Protein AF-T1C3N4-F1 (afdb_monomer)

Foldseek 3Di:
DPDDDDQDPDDDDPVVSVVVVCCVVVVNVVVVDDDPDQKDWDDDPDDTAMAGPPDDGDGPDPPPPPD

Secondary structure (DSSP, 8-state):
------S-SS---HHHHHHHHHHHHHTTGGGT-----SEEEEP-SSS-EEEESSSS----PPPP---

Radius of gyration: 18.76 Å; Cα contacts (8 Å, |Δi|>4): 45; chains: 1; bounding box: 36×37×49 Å

Sequence (67 aa):
ADYNVSVTNQPHSEVAALAIFLDRYNQGSELSATVEGRMEVVPRERGKEIRNRIGNTITTKKPKRKD

Structure (mmCIF, N/CA/C/O backbone):
data_AF-T1C3N4-F1
#
_entry.id   AF-T1C3N4-F1
#
loop_
_atom_site.group_PDB
_atom_site.id
_atom_site.type_symbol
_atom_site.label_atom_id
_atom_site.label_alt_id
_atom_site.label_comp_id
_atom_site.label_asym_id
_atom_site.label_entity_id
_atom_site.label_seq_id
_atom_site.pdbx_PDB_ins_code
_atom_site.Cartn_x
_atom_site.Cartn_y
_atom_site.Cartn_z
_atom_site.occupancy
_atom_site.B_iso_or_equiv
_atom_site.auth_seq_id
_atom_site.auth_comp_id
_atom_site.auth_asym_id
_atom_site.auth_atom_id
_atom_site.pdbx_PDB_model_num
ATOM 1 N N . ALA A 1 1 ? 8.638 -17.713 -16.709 1.00 59.97 1 ALA A N 1
ATOM 2 C CA . ALA A 1 1 ? 8.350 -16.275 -16.587 1.00 59.97 1 ALA A CA 1
ATOM 3 C C . ALA A 1 1 ? 8.168 -15.747 -17.993 1.00 59.97 1 ALA A C 1
ATOM 5 O O . ALA A 1 1 ? 9.091 -15.885 -18.786 1.00 59.97 1 ALA A O 1
ATOM 6 N N . ASP A 1 2 ? 6.984 -15.231 -18.306 1.00 88.12 2 ASP A N 1
ATOM 7 C CA . ASP A 1 2 ? 6.650 -14.790 -19.667 1.00 88.12 2 ASP A CA 1
ATOM 8 C C . ASP A 1 2 ? 7.125 -13.353 -19.946 1.00 88.12 2 ASP A C 1
ATOM 10 O O . ASP A 1 2 ? 7.306 -12.970 -21.097 1.00 88.12 2 ASP A O 1
ATOM 14 N N . TYR A 1 3 ? 7.406 -12.577 -18.890 1.00 84.38 3 TYR A N 1
ATOM 15 C CA . TYR A 1 3 ? 7.879 -11.196 -18.975 1.00 84.38 3 TYR A CA 1
ATOM 16 C C . TYR A 1 3 ? 9.004 -10.916 -17.977 1.00 84.38 3 TYR A C 1
ATOM 18 O O . TYR A 1 3 ? 8.946 -11.342 -16.823 1.00 84.38 3 TYR A O 1
ATOM 26 N N . ASN A 1 4 ? 9.992 -10.134 -18.420 1.00 85.56 4 ASN A N 1
ATOM 27 C CA . ASN A 1 4 ? 11.007 -9.524 -17.565 1.00 85.56 4 ASN A CA 1
ATOM 28 C C . ASN A 1 4 ? 10.675 -8.037 -17.420 1.00 85.56 4 ASN A C 1
ATOM 30 O O . ASN A 1 4 ? 10.810 -7.277 -18.378 1.00 85.56 4 ASN A O 1
ATOM 34 N N . VAL A 1 5 ? 10.212 -7.635 -16.237 1.00 85.00 5 VAL A N 1
ATOM 35 C CA . VAL A 1 5 ? 9.769 -6.263 -15.957 1.00 85.00 5 VAL A CA 1
ATOM 36 C C . VAL A 1 5 ? 10.709 -5.618 -14.947 1.00 85.00 5 VAL A C 1
ATOM 38 O O . VAL A 1 5 ? 11.019 -6.205 -13.913 1.00 85.00 5 VAL A O 1
ATOM 41 N N . SER A 1 6 ? 11.142 -4.396 -15.250 1.00 87.06 6 SER A N 1
ATOM 42 C CA . SER A 1 6 ? 11.945 -3.551 -14.369 1.00 87.06 6 SER A CA 1
ATOM 43 C C . SER A 1 6 ? 11.096 -2.372 -13.900 1.00 87.06 6 SER A C 1
ATOM 45 O O . SER A 1 6 ? 10.510 -1.671 -14.723 1.00 87.06 6 SER A O 1
ATOM 47 N N . VAL A 1 7 ? 11.008 -2.160 -12.585 1.00 85.31 7 VAL A N 1
ATOM 48 C CA . VAL A 1 7 ? 10.284 -1.015 -12.001 1.00 85.31 7 VAL A CA 1
ATOM 49 C C . VAL A 1 7 ? 11.144 0.247 -12.075 1.00 85.31 7 VAL A C 1
ATOM 51 O O . VAL A 1 7 ? 10.635 1.321 -12.383 1.00 85.31 7 VAL A O 1
ATOM 54 N N . THR A 1 8 ? 12.457 0.109 -11.861 1.00 82.81 8 THR A N 1
ATOM 55 C CA . THR A 1 8 ? 13.471 1.113 -12.203 1.00 82.81 8 THR A CA 1
ATOM 56 C C . THR A 1 8 ? 14.792 0.415 -12.546 1.00 82.81 8 THR A C 1
ATOM 58 O O . THR A 1 8 ? 15.050 -0.694 -12.089 1.00 82.81 8 THR A O 1
ATOM 61 N N . ASN A 1 9 ? 15.672 1.087 -13.290 1.00 81.25 9 ASN A N 1
ATOM 62 C CA . ASN A 1 9 ? 16.991 0.543 -13.645 1.00 81.25 9 ASN A CA 1
ATOM 63 C C . ASN A 1 9 ? 18.088 0.855 -12.607 1.00 81.25 9 ASN A C 1
ATOM 65 O O . ASN A 1 9 ? 19.270 0.686 -12.899 1.00 81.25 9 ASN A O 1
ATOM 69 N N . GLN A 1 10 ? 17.724 1.361 -11.427 1.00 88.94 10 GLN A N 1
ATOM 70 C CA . GLN A 1 10 ? 18.659 1.636 -10.334 1.00 88.94 10 GLN A CA 1
ATOM 71 C C . GLN A 1 10 ? 18.631 0.491 -9.311 1.00 88.94 10 GLN A C 1
ATOM 73 O O . GLN A 1 10 ? 17.597 -0.156 -9.158 1.00 88.94 10 GLN A O 1
ATOM 78 N N . PRO A 1 11 ? 19.720 0.230 -8.569 1.00 81.75 11 PRO A N 1
ATOM 79 C CA . PRO A 1 11 ? 19.674 -0.728 -7.470 1.00 81.75 11 PRO A CA 1
ATOM 80 C C . PRO A 1 11 ? 18.779 -0.192 -6.340 1.00 81.75 11 PRO A C 1
ATOM 82 O O . PRO A 1 11 ? 19.054 0.860 -5.764 1.00 81.75 11 PRO A O 1
ATOM 85 N N . HIS A 1 12 ? 17.703 -0.911 -6.014 1.00 88.00 12 HIS A N 1
ATOM 86 C CA . HIS A 1 12 ? 16.788 -0.569 -4.920 1.00 88.00 12 HIS A CA 1
ATOM 87 C C . HIS A 1 12 ? 16.178 -1.809 -4.259 1.00 88.00 12 HIS A C 1
ATOM 89 O O . HIS A 1 12 ? 16.470 -2.946 -4.617 1.00 88.00 12 HIS A O 1
ATOM 95 N N . SER A 1 13 ? 15.311 -1.570 -3.274 1.00 92.00 13 SER A N 1
ATOM 96 C CA . SER A 1 13 ? 14.593 -2.615 -2.549 1.00 92.00 13 SER A CA 1
ATOM 97 C C . SER A 1 13 ? 13.599 -3.357 -3.447 1.00 92.00 13 SER A C 1
ATOM 99 O O . SER A 1 13 ? 12.789 -2.729 -4.137 1.00 92.00 13 SER A O 1
ATOM 101 N N . GLU A 1 14 ? 13.604 -4.687 -3.364 1.00 91.00 14 GLU A N 1
ATOM 102 C CA . GLU A 1 14 ? 12.585 -5.559 -3.964 1.00 91.00 14 GLU A CA 1
ATOM 103 C C . GLU A 1 14 ? 11.172 -5.251 -3.440 1.00 91.00 14 GLU A C 1
ATOM 105 O O . GLU A 1 14 ? 10.208 -5.286 -4.201 1.00 91.00 14 GLU A O 1
ATOM 110 N N . VAL A 1 15 ? 11.050 -4.850 -2.167 1.00 93.75 15 VAL A N 1
ATOM 111 C CA . VAL A 1 15 ? 9.767 -4.493 -1.541 1.00 93.75 15 VAL A CA 1
ATOM 112 C C . VAL A 1 15 ? 9.195 -3.235 -2.189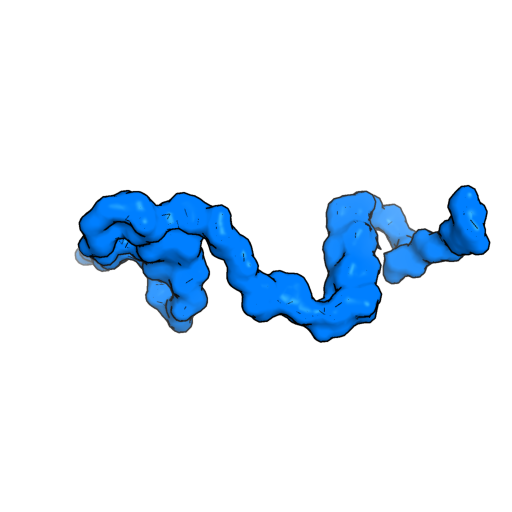 1.00 93.75 15 VAL A C 1
ATOM 114 O O . VAL A 1 15 ? 8.007 -3.180 -2.493 1.00 93.75 15 VAL A O 1
ATOM 117 N N . ALA A 1 16 ? 10.045 -2.241 -2.461 1.00 92.81 16 ALA A N 1
ATOM 118 C CA . ALA A 1 16 ? 9.636 -1.038 -3.180 1.00 92.81 16 ALA A CA 1
ATOM 119 C C . ALA A 1 16 ? 9.245 -1.352 -4.633 1.00 92.81 16 ALA A C 1
ATOM 121 O O . ALA A 1 16 ? 8.258 -0.806 -5.127 1.00 92.81 16 ALA A O 1
ATOM 122 N N . ALA A 1 17 ? 9.982 -2.257 -5.294 1.00 93.62 17 ALA A N 1
ATOM 123 C CA . ALA A 1 17 ? 9.664 -2.714 -6.646 1.00 93.62 17 ALA A CA 1
ATOM 124 C C . ALA A 1 17 ? 8.251 -3.309 -6.695 1.00 93.62 17 ALA A C 1
ATOM 126 O O . ALA A 1 17 ? 7.407 -2.866 -7.472 1.00 93.62 17 ALA A O 1
ATOM 127 N N . LEU A 1 18 ? 7.979 -4.268 -5.808 1.00 94.31 18 LEU A N 1
ATOM 128 C CA . LEU A 1 18 ? 6.692 -4.943 -5.741 1.00 94.31 18 LEU A CA 1
ATOM 129 C C . LEU A 1 18 ? 5.554 -3.979 -5.385 1.00 94.31 18 LEU A C 1
ATOM 131 O O . LEU A 1 18 ? 4.505 -4.028 -6.020 1.00 94.31 18 LEU A O 1
ATOM 135 N N . ALA A 1 19 ? 5.761 -3.088 -4.411 1.00 94.69 19 ALA A N 1
ATOM 136 C CA . ALA A 1 19 ? 4.748 -2.120 -3.999 1.00 94.69 19 ALA A CA 1
ATOM 137 C C . ALA A 1 19 ? 4.337 -1.192 -5.154 1.00 94.69 19 ALA A C 1
ATOM 139 O O . ALA A 1 19 ? 3.150 -1.038 -5.422 1.00 94.69 19 ALA A O 1
ATOM 140 N N . ILE A 1 20 ? 5.309 -0.628 -5.883 1.00 93.44 20 ILE A N 1
ATOM 141 C CA . ILE A 1 20 ? 5.029 0.246 -7.033 1.00 93.44 20 ILE A CA 1
ATOM 142 C C . ILE A 1 20 ? 4.395 -0.547 -8.178 1.00 93.44 20 ILE A C 1
ATOM 144 O O . ILE A 1 20 ? 3.467 -0.053 -8.815 1.00 93.44 20 ILE A O 1
ATOM 148 N N . PHE A 1 21 ? 4.880 -1.763 -8.447 1.00 93.81 21 PHE A N 1
ATOM 149 C CA . PHE A 1 21 ? 4.306 -2.617 -9.483 1.00 93.81 21 PHE A CA 1
ATOM 150 C C . PHE A 1 21 ? 2.822 -2.895 -9.215 1.00 93.81 21 PHE A C 1
ATOM 152 O O . PHE A 1 21 ? 1.999 -2.698 -10.108 1.00 93.81 21 PHE A O 1
ATOM 159 N N . LEU A 1 22 ? 2.477 -3.301 -7.989 1.00 95.06 22 LEU A N 1
ATOM 160 C CA . LEU A 1 22 ? 1.097 -3.600 -7.606 1.00 95.06 22 LEU A CA 1
ATOM 161 C C . LEU A 1 22 ? 0.213 -2.356 -7.607 1.00 95.06 22 LEU A C 1
ATOM 163 O O . LEU A 1 22 ? -0.900 -2.438 -8.114 1.00 95.06 22 LEU A O 1
ATOM 167 N N . ASP A 1 23 ? 0.708 -1.216 -7.124 1.00 95.31 23 ASP A N 1
ATOM 168 C CA . ASP A 1 23 ? -0.030 0.050 -7.183 1.00 95.31 23 ASP A CA 1
ATOM 169 C C . ASP A 1 23 ? -0.379 0.421 -8.635 1.00 95.31 23 ASP A C 1
ATOM 171 O O . ASP A 1 23 ? -1.533 0.725 -8.942 1.00 95.31 23 ASP A O 1
ATOM 175 N N . ARG A 1 24 ? 0.581 0.319 -9.571 1.00 94.81 24 ARG A N 1
ATOM 176 C CA . ARG A 1 24 ? 0.322 0.608 -10.993 1.00 94.81 24 ARG A CA 1
ATOM 177 C C . ARG A 1 24 ? -0.590 -0.423 -11.652 1.00 94.81 24 ARG A C 1
ATOM 179 O O . ARG A 1 24 ? -1.438 -0.044 -12.457 1.00 94.81 24 ARG A O 1
ATOM 186 N N . TYR A 1 25 ? -0.424 -1.703 -11.324 1.00 94.75 25 TYR A N 1
ATOM 187 C CA . TYR A 1 25 ? -1.243 -2.788 -11.866 1.00 94.75 25 TYR A CA 1
ATOM 188 C C . TYR A 1 25 ? -2.704 -2.687 -11.399 1.00 94.75 25 TYR A C 1
ATOM 190 O O . TYR A 1 25 ? -3.622 -2.818 -12.207 1.00 94.75 25 TYR A O 1
ATOM 198 N N . ASN A 1 26 ? -2.916 -2.381 -10.116 1.00 96.00 26 ASN A N 1
ATOM 199 C CA . ASN A 1 26 ? -4.235 -2.251 -9.491 1.00 96.00 26 ASN A CA 1
ATOM 200 C C . ASN A 1 26 ? -4.801 -0.822 -9.530 1.00 96.00 26 ASN A C 1
ATOM 202 O O . ASN A 1 26 ? -5.898 -0.589 -9.017 1.00 96.00 26 ASN A O 1
ATOM 206 N N . GLN A 1 27 ? -4.070 0.129 -10.119 1.00 96.00 27 GLN A N 1
ATOM 207 C CA . GLN A 1 27 ? -4.448 1.541 -10.239 1.00 96.00 27 GLN A CA 1
ATOM 208 C C . GLN A 1 27 ? -4.809 2.188 -8.886 1.00 96.00 27 GLN A C 1
ATOM 210 O O . GLN A 1 27 ? -5.749 2.979 -8.796 1.00 96.00 27 GLN A O 1
ATOM 215 N N . GLY A 1 28 ? -4.085 1.831 -7.820 1.00 93.44 28 GLY A N 1
ATOM 216 C CA . GLY A 1 28 ? -4.269 2.378 -6.471 1.00 93.44 28 GLY A CA 1
ATOM 217 C C . GLY A 1 28 ? -5.502 1.872 -5.707 1.00 93.44 28 GLY A C 1
ATOM 218 O O . GLY A 1 28 ? -5.800 2.378 -4.621 1.00 93.44 28 GLY A O 1
ATOM 219 N N . SER A 1 29 ? -6.249 0.899 -6.242 1.00 94.06 29 SER A N 1
ATOM 220 C CA . SER A 1 29 ? -7.457 0.351 -5.597 1.00 94.06 29 SER A CA 1
ATOM 221 C C . SER A 1 29 ? -7.182 -0.344 -4.258 1.00 94.06 29 SER A C 1
ATOM 223 O O . SER A 1 29 ? -8.065 -0.432 -3.406 1.00 94.06 29 SER A O 1
ATOM 225 N N . GLU A 1 30 ? -5.949 -0.778 -4.014 1.00 91.69 30 GLU A N 1
ATOM 226 C CA . GLU A 1 30 ? -5.520 -1.336 -2.736 1.00 91.69 30 GLU A CA 1
ATOM 227 C C . GLU A 1 30 ? -5.560 -0.317 -1.588 1.00 91.69 30 GLU A C 1
ATOM 229 O O . GLU A 1 30 ? -5.755 -0.706 -0.437 1.00 91.69 30 GLU A O 1
ATOM 234 N N . LEU A 1 31 ? -5.433 0.984 -1.879 1.00 91.50 31 LEU A N 1
ATOM 235 C CA . LEU A 1 31 ? -5.448 2.039 -0.860 1.00 91.50 31 LEU A CA 1
ATOM 236 C C . LEU A 1 31 ? -6.848 2.292 -0.285 1.00 91.50 31 LEU A C 1
ATOM 238 O O . LEU A 1 31 ? -6.975 2.841 0.810 1.00 91.50 31 LEU A O 1
ATOM 242 N N . SER A 1 32 ? -7.897 1.904 -1.014 1.00 91.06 32 SER A N 1
ATOM 243 C CA . SER A 1 32 ? -9.292 1.977 -0.565 1.00 91.06 32 SER A CA 1
ATOM 244 C C . SER A 1 32 ? -9.833 0.631 -0.077 1.00 91.06 32 SER A C 1
ATOM 246 O O . SER A 1 32 ? -10.954 0.562 0.434 1.00 91.06 32 SER A O 1
ATOM 248 N N . ALA A 1 33 ? -9.043 -0.440 -0.195 1.00 88.94 33 ALA A N 1
ATOM 249 C CA . ALA A 1 33 ? -9.447 -1.767 0.228 1.00 88.94 33 ALA A CA 1
ATOM 250 C C . ALA A 1 33 ? -9.628 -1.827 1.752 1.00 88.94 33 ALA A C 1
ATOM 252 O O . ALA A 1 33 ? -8.767 -1.418 2.531 1.00 88.94 33 ALA A O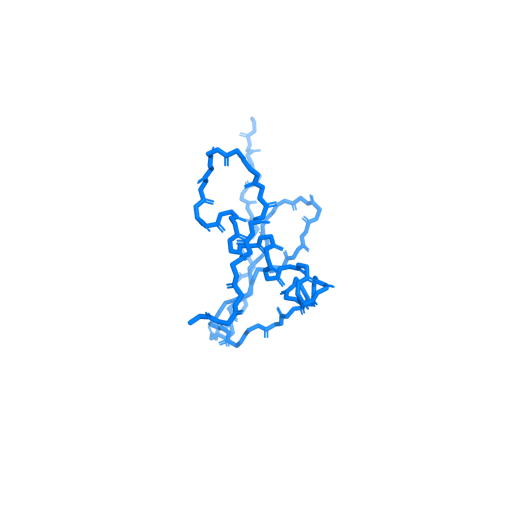 1
ATOM 253 N N . THR A 1 34 ? -10.757 -2.386 2.187 1.00 87.56 34 THR A N 1
ATOM 254 C CA . THR A 1 34 ? -10.997 -2.690 3.601 1.00 87.56 34 THR A CA 1
ATOM 255 C C . THR A 1 34 ? -10.721 -4.163 3.847 1.00 87.56 34 THR A C 1
ATOM 257 O O . THR A 1 34 ? -11.184 -5.021 3.098 1.00 87.56 34 THR A O 1
ATOM 260 N N . VAL A 1 35 ? -9.993 -4.463 4.918 1.00 89.00 35 VAL A N 1
ATOM 261 C CA . VAL A 1 35 ? -9.729 -5.839 5.346 1.00 89.00 35 VAL A CA 1
ATOM 262 C C . VAL A 1 35 ? -10.523 -6.166 6.604 1.00 89.00 35 VAL A C 1
ATOM 264 O O . VAL A 1 35 ? -10.693 -5.326 7.493 1.00 89.00 35 VAL A O 1
ATOM 267 N N . GLU A 1 36 ? -11.006 -7.401 6.709 1.00 88.38 36 GLU A N 1
ATOM 268 C CA . GLU A 1 36 ? -11.684 -7.878 7.913 1.00 88.38 36 GLU A CA 1
ATOM 269 C C . G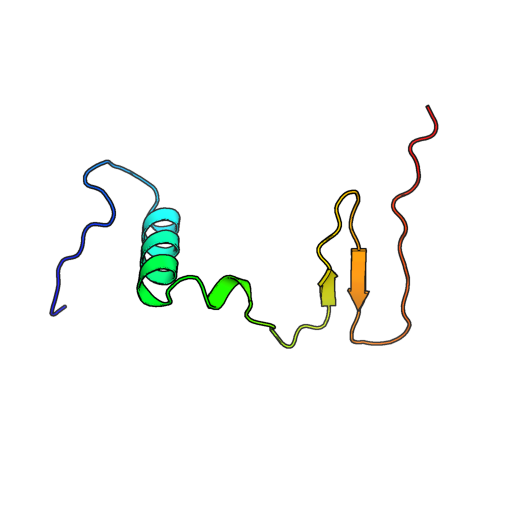LU A 1 36 ? -10.666 -8.228 9.000 1.00 88.38 36 GLU A C 1
ATOM 271 O O . GLU A 1 36 ? -10.249 -9.371 9.178 1.00 88.38 36 GLU A O 1
ATOM 276 N N . GLY A 1 37 ? -10.224 -7.198 9.719 1.00 88.88 37 GLY A N 1
ATOM 277 C CA . GLY A 1 37 ? -9.324 -7.322 10.858 1.00 88.88 37 GLY A CA 1
ATOM 278 C C . GLY A 1 37 ? -10.043 -7.241 12.205 1.00 88.88 37 GLY A C 1
ATOM 279 O O . GLY A 1 37 ? -11.169 -6.758 12.326 1.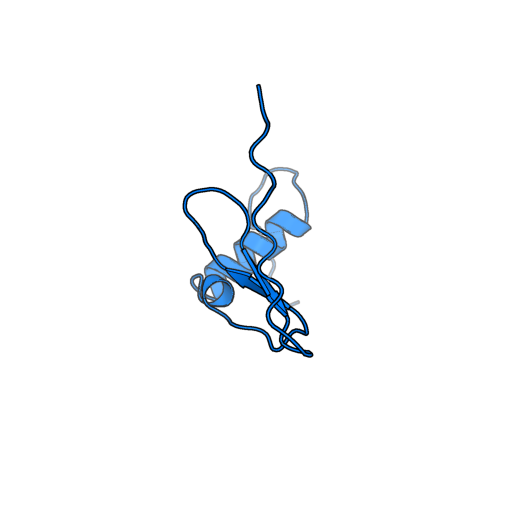00 88.88 37 GLY A O 1
ATOM 280 N N . ARG A 1 38 ? -9.338 -7.636 13.273 1.00 92.00 38 ARG A N 1
ATOM 281 C CA . ARG A 1 38 ? -9.774 -7.392 14.666 1.00 92.00 38 ARG A CA 1
ATOM 282 C C . ARG A 1 38 ? -9.802 -5.903 15.020 1.00 92.00 38 ARG A C 1
ATOM 284 O O . ARG A 1 38 ? -10.432 -5.516 16.002 1.00 92.00 38 ARG A O 1
ATOM 291 N N . MET A 1 39 ? -9.077 -5.094 14.256 1.00 90.44 39 MET A N 1
ATOM 292 C CA . MET A 1 39 ? -8.823 -3.685 14.502 1.00 90.44 39 MET A CA 1
ATOM 293 C C . MET A 1 39 ? -8.717 -2.943 13.170 1.00 90.44 39 MET A C 1
ATOM 295 O O . MET A 1 39 ? -8.201 -3.494 12.200 1.00 90.44 39 MET A O 1
ATOM 299 N N . GLU A 1 40 ? -9.155 -1.690 13.156 1.00 91.69 40 GLU A N 1
ATOM 300 C CA . GLU A 1 40 ? -9.067 -0.775 12.021 1.00 91.69 40 GLU A CA 1
ATOM 301 C C . GLU A 1 40 ? -8.459 0.558 12.475 1.00 91.69 40 GLU A C 1
ATOM 303 O O . GLU A 1 40 ? -8.803 1.085 13.539 1.00 91.69 40 GLU A O 1
ATOM 308 N N . VAL A 1 41 ? -7.545 1.108 11.675 1.00 91.31 41 VAL A N 1
ATOM 309 C CA . VAL A 1 41 ? -6.994 2.452 11.885 1.00 91.31 41 VAL A CA 1
ATOM 310 C C . VAL A 1 41 ? -7.788 3.434 11.037 1.00 91.31 41 VAL A C 1
ATOM 312 O O . VAL A 1 41 ? -7.880 3.267 9.827 1.00 91.31 41 VAL A O 1
ATOM 315 N N . VAL A 1 42 ? -8.327 4.477 11.667 1.00 91.69 42 VAL A N 1
ATOM 316 C CA . VAL A 1 42 ? -9.152 5.479 10.982 1.00 91.69 42 VAL A CA 1
ATOM 317 C C . VAL A 1 42 ? -8.286 6.689 10.628 1.00 91.69 42 VAL A C 1
ATOM 319 O O . VAL A 1 42 ? -7.687 7.277 11.539 1.00 91.69 42 VAL A O 1
ATOM 322 N N . PRO A 1 43 ? -8.219 7.101 9.347 1.00 91.94 43 PRO A N 1
ATOM 323 C CA . PRO A 1 43 ? -7.520 8.317 8.947 1.00 91.94 43 PRO A CA 1
ATOM 324 C C . PRO A 1 43 ? -8.031 9.546 9.713 1.00 91.94 43 PRO A C 1
ATOM 326 O O . PRO A 1 43 ? -9.234 9.800 9.798 1.00 91.94 43 PRO A O 1
ATOM 329 N N . ARG A 1 44 ? -7.109 10.321 10.291 1.00 92.56 44 ARG A N 1
ATOM 330 C CA . ARG A 1 44 ? -7.389 11.559 11.033 1.00 92.56 44 ARG A CA 1
ATOM 331 C C . ARG A 1 44 ? -6.335 12.603 10.699 1.00 92.56 44 ARG A C 1
ATOM 333 O O . ARG A 1 44 ? -5.162 12.266 10.596 1.00 92.56 44 ARG A O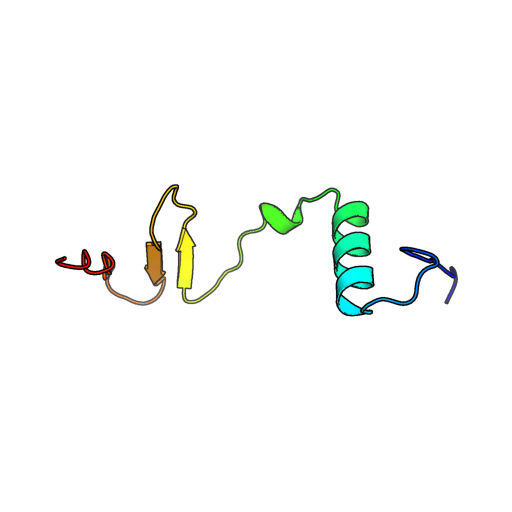 1
ATOM 340 N N . GLU A 1 45 ? -6.750 13.867 10.605 1.00 95.00 45 GLU A N 1
ATOM 341 C CA . GLU A 1 45 ? -5.849 14.998 10.333 1.00 95.00 45 GLU A CA 1
ATOM 342 C C . GLU A 1 45 ? -4.706 15.078 11.358 1.00 95.00 45 GLU A C 1
ATOM 344 O O . GLU A 1 45 ? -3.551 15.308 11.007 1.00 95.00 45 GLU A O 1
ATOM 349 N N . ARG A 1 46 ? -5.015 14.852 12.643 1.00 94.06 46 ARG A N 1
ATOM 350 C CA . ARG A 1 46 ? -4.029 14.794 13.728 1.00 94.06 46 ARG A CA 1
ATOM 351 C C . ARG A 1 46 ? -4.396 13.718 14.744 1.00 94.06 46 ARG A 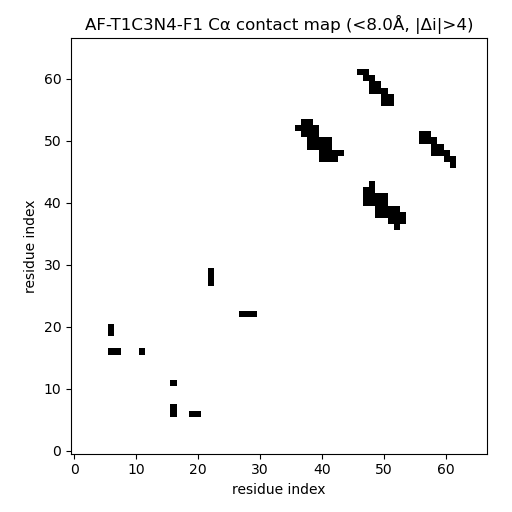C 1
ATOM 353 O O . ARG A 1 46 ? -5.556 13.563 15.119 1.00 94.06 46 ARG A O 1
ATOM 360 N N . GLY A 1 47 ? -3.381 13.028 15.260 1.00 91.44 47 GLY A N 1
ATOM 361 C CA . GLY A 1 47 ? -3.545 11.970 16.260 1.00 91.44 47 GLY A CA 1
ATOM 362 C C . GLY A 1 47 ? -3.671 10.574 15.647 1.00 91.44 47 GLY A C 1
ATOM 363 O O . GLY A 1 47 ? -3.304 10.354 14.501 1.00 91.44 47 GLY A O 1
ATOM 364 N N . LYS A 1 48 ? -4.116 9.605 16.454 1.00 93.31 48 LYS A N 1
ATOM 365 C CA . LYS A 1 48 ? -4.348 8.217 16.032 1.00 93.31 48 LYS A CA 1
ATOM 366 C C . LYS A 1 48 ? -5.715 7.793 16.553 1.00 93.31 48 LYS A C 1
ATOM 368 O O . LYS A 1 48 ? -5.931 7.867 17.759 1.00 93.31 48 LYS A O 1
ATOM 373 N N . GLU A 1 49 ? -6.603 7.364 15.666 1.00 91.56 49 GLU A N 1
ATOM 374 C CA . GLU A 1 49 ? -7.862 6.711 16.031 1.00 91.56 49 GLU A CA 1
ATOM 375 C C . GLU A 1 49 ? -7.803 5.242 15.621 1.00 91.56 49 GLU A C 1
ATOM 377 O O . GLU A 1 49 ? -7.333 4.901 14.535 1.00 91.56 49 GLU A O 1
ATOM 382 N N . ILE A 1 50 ? -8.259 4.379 16.522 1.00 91.56 50 ILE A N 1
ATOM 383 C CA . ILE A 1 50 ? -8.265 2.932 16.356 1.00 91.56 50 ILE A CA 1
ATOM 384 C C . ILE A 1 50 ? -9.647 2.425 16.770 1.00 91.56 50 ILE A C 1
ATOM 386 O O . ILE A 1 50 ? -10.128 2.788 17.845 1.00 91.56 50 ILE A O 1
ATOM 390 N N . ARG A 1 51 ? -10.269 1.577 15.948 1.00 89.25 51 ARG A N 1
ATOM 391 C CA . ARG A 1 51 ? -11.520 0.878 16.272 1.00 89.25 51 ARG A CA 1
ATOM 392 C C . ARG A 1 51 ? -11.245 -0.611 16.423 1.00 89.25 51 ARG A C 1
ATOM 394 O O . ARG A 1 51 ? -10.688 -1.221 15.518 1.00 89.25 51 ARG A O 1
ATOM 401 N N . ASN A 1 52 ? -11.651 -1.197 17.545 1.00 89.56 52 ASN A N 1
ATOM 402 C CA . ASN A 1 52 ? -11.608 -2.645 17.745 1.00 89.56 52 ASN A CA 1
ATOM 403 C C . ASN A 1 52 ? -12.948 -3.247 17.321 1.00 89.56 52 ASN A C 1
ATOM 405 O O . ASN A 1 52 ? -13.997 -2.806 17.784 1.00 89.56 52 ASN A O 1
ATOM 409 N N . ARG A 1 53 ? -12.910 -4.261 16.454 1.00 76.38 53 ARG A N 1
ATOM 410 C CA . ARG A 1 53 ? -14.100 -4.986 15.980 1.00 76.38 53 ARG A CA 1
ATOM 411 C C . ARG A 1 53 ? -14.551 -6.064 16.983 1.00 76.38 53 ARG A C 1
ATOM 413 O O . ARG A 1 53 ? -15.684 -6.521 16.929 1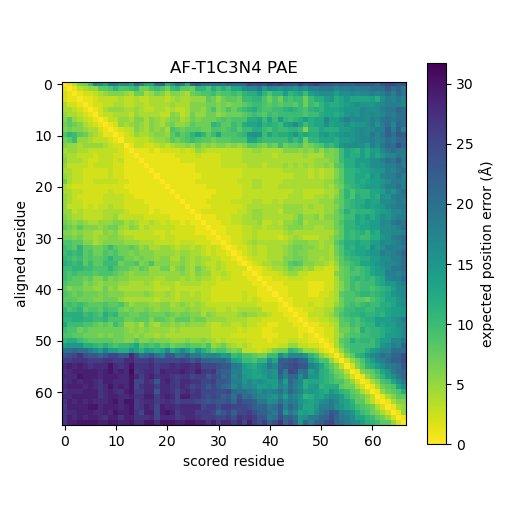.00 76.38 53 ARG A O 1
ATOM 420 N N . ILE A 1 54 ? -13.688 -6.427 17.937 1.00 67.25 54 ILE A N 1
ATOM 421 C CA . ILE A 1 54 ? -13.985 -7.348 19.042 1.00 67.25 54 ILE A CA 1
ATOM 422 C C . ILE A 1 54 ? -14.212 -6.524 20.319 1.00 67.25 54 ILE A C 1
ATOM 424 O O . ILE A 1 54 ? -13.239 -6.101 20.931 1.00 67.25 54 ILE A O 1
ATOM 428 N N . GLY A 1 55 ? -15.477 -6.306 20.699 1.00 52.59 55 GLY A N 1
ATOM 429 C CA . GLY A 1 55 ? -15.909 -5.896 22.047 1.00 52.59 55 GLY A CA 1
ATOM 430 C C . GLY A 1 55 ? -15.457 -4.514 22.555 1.00 52.59 55 GLY A C 1
ATOM 431 O O . GLY A 1 55 ? -14.288 -4.294 22.841 1.00 52.59 55 GLY A O 1
ATOM 432 N N . ASN A 1 56 ? -16.432 -3.628 22.783 1.00 45.19 56 ASN A N 1
ATOM 433 C CA . ASN A 1 56 ? -16.342 -2.318 23.448 1.00 45.19 56 ASN A CA 1
ATOM 434 C C . ASN A 1 56 ? -15.373 -1.297 22.815 1.00 45.19 56 ASN A C 1
ATOM 436 O O . ASN A 1 56 ? -14.152 -1.379 22.919 1.00 45.19 56 ASN A O 1
ATOM 440 N N . THR A 1 57 ? -15.946 -0.251 22.214 1.00 43.72 57 THR A N 1
ATOM 441 C CA . THR A 1 57 ? -15.238 0.918 21.678 1.00 43.72 57 THR A CA 1
ATOM 442 C C . THR A 1 57 ? -14.458 1.649 22.779 1.00 43.72 57 THR A C 1
ATOM 444 O O . THR A 1 57 ? -14.985 2.535 23.446 1.00 43.72 57 THR A O 1
ATOM 447 N N . ILE A 1 58 ? -13.181 1.312 22.968 1.00 52.41 58 ILE A N 1
ATOM 448 C CA . ILE A 1 58 ? -12.257 2.111 23.779 1.00 52.41 58 ILE A CA 1
ATOM 449 C C . ILE A 1 58 ? -11.655 3.178 22.860 1.00 52.41 58 ILE A C 1
ATOM 451 O O . ILE A 1 58 ? -10.667 2.934 22.169 1.00 52.41 58 ILE A O 1
ATOM 455 N N . THR A 1 59 ? -12.237 4.380 22.832 1.00 51.22 59 THR A N 1
ATOM 456 C CA . THR A 1 59 ? -11.573 5.537 22.215 1.00 51.22 59 THR A CA 1
ATOM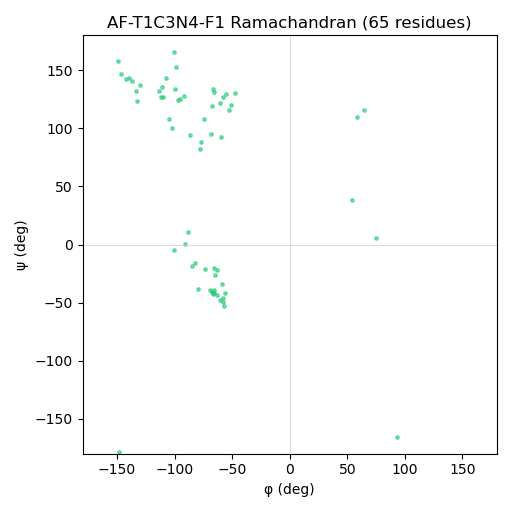 457 C C . THR A 1 59 ? -10.369 5.93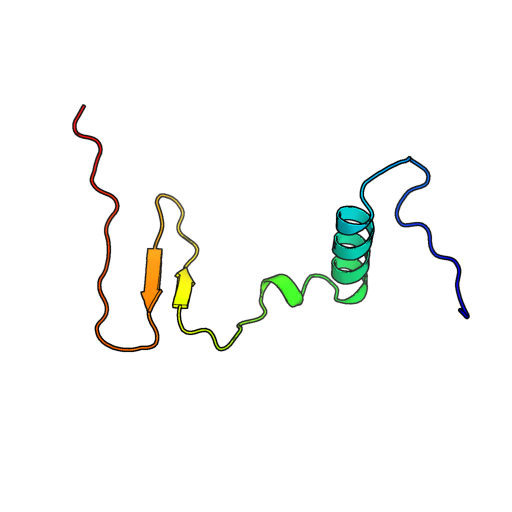0 23.067 1.00 51.22 59 THR A C 1
ATOM 459 O O . THR A 1 59 ? -10.501 6.686 24.032 1.00 51.22 59 THR A O 1
ATOM 462 N N . THR A 1 60 ? -9.179 5.443 22.722 1.00 53.47 60 THR A N 1
ATOM 463 C CA . THR A 1 60 ? -7.934 5.954 23.302 1.00 53.47 60 THR A CA 1
ATOM 464 C C . THR A 1 60 ? -7.603 7.292 22.637 1.00 53.47 60 THR A C 1
ATOM 466 O O . THR A 1 60 ? -6.904 7.373 21.630 1.00 53.47 60 THR A O 1
ATOM 469 N N . LYS A 1 61 ? -8.127 8.399 23.182 1.00 53.84 61 LYS A N 1
ATOM 470 C CA . LYS A 1 61 ? -7.561 9.720 22.870 1.00 53.84 61 LYS A CA 1
ATOM 471 C C . LYS A 1 61 ? -6.102 9.691 23.334 1.00 53.84 61 LYS A C 1
ATOM 473 O O . LYS A 1 61 ? -5.854 9.441 24.513 1.00 53.84 61 LYS A O 1
ATOM 478 N N . LYS A 1 62 ? -5.139 9.926 22.429 1.00 52.09 62 LYS A N 1
ATOM 479 C CA . LYS A 1 62 ? -3.737 10.170 22.821 1.00 52.09 62 LYS A CA 1
ATOM 480 C C . LYS A 1 62 ? -3.741 11.206 23.959 1.00 52.09 62 LYS A C 1
ATOM 482 O O . LYS A 1 62 ? -4.408 12.234 23.799 1.00 52.09 62 LYS A O 1
ATOM 487 N N . PRO A 1 63 ? -3.043 10.969 25.084 1.00 46.72 63 PRO A N 1
ATOM 488 C CA . PRO A 1 63 ? -2.945 11.972 26.132 1.00 46.72 63 PRO A CA 1
ATOM 489 C C . PRO A 1 63 ? -2.334 13.232 25.513 1.00 46.72 63 PRO A C 1
ATOM 491 O O . PRO A 1 63 ? -1.296 13.154 24.851 1.00 46.72 63 PRO A O 1
ATOM 494 N N . LYS A 1 64 ? -2.998 14.385 25.680 1.00 52.72 64 LYS A N 1
ATOM 495 C CA . LYS A 1 64 ? -2.356 15.683 25.444 1.00 52.72 64 LYS A CA 1
ATOM 496 C C . LYS A 1 64 ? -1.060 15.652 26.251 1.00 52.72 64 LYS A C 1
ATOM 498 O O . LYS A 1 64 ? -1.127 15.459 27.466 1.00 52.72 64 LYS A O 1
ATOM 503 N N . ARG A 1 65 ? 0.097 15.793 25.592 1.00 46.41 65 ARG A N 1
ATOM 504 C CA . ARG A 1 65 ? 1.313 16.196 26.302 1.00 46.41 65 ARG A CA 1
ATOM 505 C C . ARG A 1 65 ? 0.926 17.467 27.061 1.00 46.41 65 ARG A C 1
ATOM 507 O O . ARG A 1 65 ? 0.446 18.415 26.447 1.00 46.41 65 ARG A O 1
ATOM 514 N N . LYS A 1 66 ? 0.953 17.392 28.393 1.00 44.62 66 LYS A N 1
ATOM 515 C CA . LYS A 1 66 ? 1.014 18.583 29.229 1.00 44.62 66 LYS A CA 1
ATOM 516 C C . LYS A 1 66 ? 2.450 19.048 29.084 1.00 44.62 66 LYS A C 1
ATOM 518 O O . LYS A 1 66 ? 3.352 18.324 29.505 1.00 44.62 66 LYS A O 1
ATOM 523 N N . ASP A 1 67 ? 2.615 20.143 28.369 1.00 60.72 67 ASP A N 1
ATOM 524 C CA . ASP A 1 67 ? 3.812 20.962 28.475 1.00 60.72 67 ASP A CA 1
ATOM 525 C C . ASP A 1 67 ? 3.867 21.543 29.899 1.00 60.72 67 ASP A C 1
ATOM 527 O O . ASP A 1 67 ? 2.772 21.825 30.455 1.00 60.72 67 ASP A O 1
#

Solvent-accessible surface area (backbone atoms only — not comparable to full-atom values): 4717 Å² total; per-residue (Å²): 131,97,72,91,83,76,84,63,99,64,96,72,60,67,68,59,40,51,51,53,50,49,36,64,75,54,68,50,52,73,80,74,59,82,74,100,53,66,55,48,78,51,93,58,99,73,81,69,49,61,47,52,71,66,74,75,84,66,79,64,70,73,77,77,80,80,126

pLDDT: mean 81.95, std 16.67, range [43.72, 96.0]

Organism: NCBI:txid410659

Mean predicted aligned error: 9.74 Å

InterPro domains:
  IPR002845 tRNA ribose 2'-O-methyltransferase, aTrm56 [PF01994] (1-50)
  IPR002845 tRNA ribose 2'-O-methyltransferase, aTrm56 [PTHR42197] (1-52)
  IPR029026 tRNA (guanine-N1-)-methyltransferase, N-terminal [G3DSA:3.40.1280.10] (1-53)
  IPR029028 Alpha/beta knot methyltransferases [SSF75217] (1-51)

Nearest PDB structures (foldseek):
  2yy8-assembly1_B  TM=9.461E-01  e=8.107E-04  Pyrococcus horikoshii